Protein AF-A0A6P7H2F5-F1 (afdb_monomer)

Foldseek 3Di:
DDDVVNQWDAAADDPPPDPVCPLDDHRDTDHQAPCSLQVVDPVSVVPDPCSLCSLCVQDDPDPPDDTPSCRSLVHDPVVVVRDSDPPDPDDDDPPDDDRDDDPDDDDD

Organism: NCBI:txid50390

Mean predicted aligned error: 8.26 Å

Structure (mmCIF, N/CA/C/O backbone):
data_AF-A0A6P7H2F5-F1
#
_entry.id   AF-A0A6P7H2F5-F1
#
loop_
_atom_site.group_PDB
_atom_site.id
_atom_site.type_symbol
_atom_site.label_atom_id
_atom_site.label_alt_id
_atom_site.label_comp_id
_atom_site.label_asym_id
_atom_site.label_entity_id
_atom_site.label_seq_id
_atom_site.pdbx_PDB_ins_code
_atom_site.Cartn_x
_atom_site.Cartn_y
_atom_site.Cartn_z
_atom_site.occupancy
_atom_site.B_iso_or_equiv
_atom_site.auth_seq_id
_atom_site.auth_comp_id
_atom_site.auth_asym_id
_atom_site.auth_atom_id
_atom_site.pdbx_PDB_model_num
ATOM 1 N N . LEU A 1 1 ? -16.715 -19.742 11.443 1.00 52.53 1 LEU A N 1
ATOM 2 C CA . LEU A 1 1 ? -16.433 -19.002 10.188 1.00 52.53 1 LEU A CA 1
ATOM 3 C C . LEU A 1 1 ? -15.988 -17.586 10.542 1.00 52.53 1 LEU A C 1
ATOM 5 O O . LEU A 1 1 ? -16.782 -16.855 11.123 1.00 52.53 1 LEU A O 1
ATOM 9 N N . LYS A 1 2 ? -14.731 -17.211 10.259 1.00 59.25 2 LYS A N 1
ATOM 10 C CA . LYS A 1 2 ? -14.259 -15.825 10.432 1.00 59.25 2 LYS A CA 1
ATOM 11 C C . LYS A 1 2 ? -14.912 -14.965 9.337 1.00 59.25 2 LYS A C 1
ATOM 13 O O . LYS A 1 2 ? -14.747 -15.258 8.158 1.00 59.25 2 LYS A O 1
ATOM 18 N N . ASN A 1 3 ? -15.699 -13.959 9.719 1.00 66.19 3 ASN A N 1
ATOM 19 C CA . ASN A 1 3 ? -16.257 -12.970 8.785 1.00 66.19 3 ASN A CA 1
ATOM 20 C C . ASN A 1 3 ? -15.293 -11.773 8.628 1.00 66.19 3 ASN A C 1
ATOM 22 O O . ASN A 1 3 ? -14.379 -11.612 9.440 1.00 66.19 3 ASN A O 1
ATOM 26 N N . LEU A 1 4 ? -15.509 -10.921 7.618 1.00 61.69 4 LEU A N 1
ATOM 27 C CA . LEU A 1 4 ? -14.673 -9.733 7.372 1.00 61.69 4 LEU A CA 1
ATOM 28 C C . LEU A 1 4 ? -14.600 -8.793 8.595 1.00 61.69 4 LEU A C 1
ATOM 30 O O . LEU A 1 4 ? -13.564 -8.183 8.852 1.00 61.69 4 LEU A O 1
ATOM 34 N N . GLY A 1 5 ? -15.672 -8.743 9.394 1.00 61.50 5 GLY A N 1
ATOM 35 C CA . GLY A 1 5 ? -15.749 -7.966 10.633 1.00 61.50 5 GLY A CA 1
ATOM 36 C C . GLY A 1 5 ? -14.779 -8.413 11.734 1.00 61.50 5 GLY A C 1
ATOM 37 O O . GLY A 1 5 ? -14.457 -7.614 12.601 1.00 61.50 5 GLY A O 1
ATOM 38 N N . HIS A 1 6 ? -14.241 -9.640 11.686 1.00 71.44 6 HIS A N 1
ATOM 39 C CA . HIS A 1 6 ? -13.191 -10.096 12.615 1.00 71.44 6 HIS A CA 1
ATOM 40 C C . HIS A 1 6 ? -11.769 -9.706 12.169 1.00 71.44 6 HIS A C 1
ATOM 42 O O . HIS A 1 6 ? -10.795 -9.977 12.881 1.00 71.44 6 HIS A O 1
ATOM 48 N N . VAL A 1 7 ? -11.622 -9.145 10.966 1.00 78.81 7 VAL A N 1
ATOM 49 C CA . VAL A 1 7 ? -10.325 -8.835 10.341 1.00 78.81 7 VAL A CA 1
ATOM 50 C C . VAL A 1 7 ? -10.151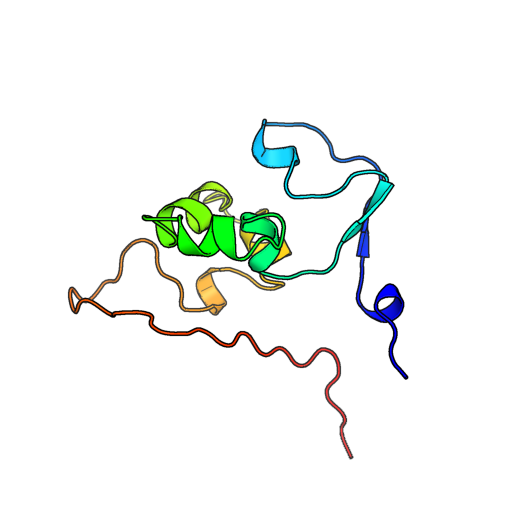 -7.335 10.111 1.00 78.81 7 VAL A C 1
ATOM 52 O O . VAL A 1 7 ? -9.023 -6.880 9.946 1.00 78.81 7 VAL A O 1
ATOM 55 N N . CYS A 1 8 ? -11.230 -6.553 10.143 1.00 85.50 8 CYS A N 1
ATOM 56 C CA . CYS A 1 8 ? -11.137 -5.122 9.908 1.00 85.50 8 CYS A CA 1
ATOM 57 C C . CYS A 1 8 ? -10.945 -4.285 11.173 1.00 85.50 8 CYS A C 1
ATOM 59 O O . CYS A 1 8 ? -11.324 -4.666 12.279 1.00 85.50 8 CYS A O 1
ATOM 61 N N . LEU A 1 9 ? -10.359 -3.112 10.967 1.00 86.25 9 LEU A N 1
ATOM 62 C CA . LEU A 1 9 ? -10.098 -2.090 11.964 1.00 86.25 9 LEU A CA 1
ATOM 63 C C . LEU A 1 9 ? -11.108 -0.961 11.779 1.00 86.25 9 LEU A C 1
ATOM 65 O O . LEU A 1 9 ? -11.238 -0.423 10.681 1.00 86.25 9 LEU A O 1
ATOM 69 N N . HIS A 1 10 ? -11.823 -0.585 12.834 1.00 87.38 10 HIS A N 1
ATOM 70 C CA . HIS A 1 10 ? -12.709 0.571 12.763 1.00 87.38 10 HIS A CA 1
ATOM 71 C C . HIS A 1 10 ? -11.886 1.863 12.710 1.00 87.38 10 HIS A C 1
ATOM 73 O O . HIS A 1 10 ? -11.033 2.092 13.568 1.00 87.38 10 HIS A O 1
ATOM 79 N N . ILE A 1 11 ? -12.146 2.698 11.706 1.00 86.44 11 ILE A N 1
ATOM 80 C CA . ILE A 1 11 ? -11.556 4.026 11.568 1.00 86.44 11 ILE A CA 1
ATOM 81 C C . ILE A 1 11 ? -12.649 5.066 11.752 1.00 86.44 11 ILE A C 1
ATOM 83 O O . ILE A 1 11 ? -13.649 5.059 11.038 1.00 86.44 11 ILE A O 1
ATOM 87 N N . GLU A 1 12 ? -12.426 5.979 12.693 1.00 85.75 12 GLU A N 1
ATOM 88 C CA . GLU A 1 12 ? -13.291 7.130 12.938 1.00 85.75 12 GLU A CA 1
ATOM 89 C C . GLU A 1 12 ? -12.962 8.273 11.954 1.00 85.75 12 GLU A C 1
ATOM 91 O O . GLU A 1 12 ? -13.045 8.117 10.734 1.00 85.75 12 GLU A O 1
ATOM 96 N N . ALA A 1 13 ? -12.570 9.441 12.465 1.00 82.25 13 ALA A N 1
ATOM 97 C CA . ALA A 1 13 ? -12.192 10.590 11.663 1.00 82.25 13 ALA A CA 1
ATOM 98 C C . ALA A 1 13 ? -10.690 10.579 11.356 1.00 82.25 13 ALA A C 1
ATOM 100 O O . ALA A 1 13 ? -9.846 10.505 12.251 1.00 82.25 13 ALA A O 1
ATOM 101 N N . ILE A 1 14 ? -10.338 10.743 10.083 1.00 78.88 14 ILE A N 1
ATOM 102 C CA . ILE A 1 14 ? -8.944 10.927 9.679 1.00 78.88 14 ILE A CA 1
ATOM 103 C C . ILE A 1 14 ? -8.621 12.411 9.746 1.00 78.88 14 ILE A C 1
ATOM 105 O O . ILE A 1 14 ? -9.288 13.240 9.122 1.00 78.88 14 ILE A O 1
ATOM 109 N N . LYS A 1 15 ? -7.544 12.756 10.455 1.00 73.81 15 LYS A N 1
ATOM 110 C CA . LYS A 1 15 ? -6.996 14.111 10.426 1.00 73.81 15 LYS A CA 1
ATOM 111 C C . LYS A 1 15 ? -6.449 14.379 9.021 1.00 73.81 15 LYS A C 1
ATOM 113 O O . LYS A 1 15 ? -5.335 13.964 8.693 1.00 73.81 15 LYS A O 1
ATOM 118 N N . ARG A 1 16 ? -7.250 15.037 8.176 1.00 64.94 16 ARG A N 1
ATOM 119 C CA . ARG A 1 16 ? -6.878 15.413 6.805 1.00 64.94 16 ARG A CA 1
ATOM 120 C C . ARG A 1 16 ? -5.694 16.373 6.860 1.00 64.94 16 ARG A C 1
ATOM 122 O O . ARG A 1 16 ? -5.848 17.562 7.107 1.00 64.94 16 ARG A O 1
ATOM 129 N N . THR A 1 17 ? -4.498 15.826 6.699 1.00 61.06 17 THR A N 1
ATOM 130 C CA . THR A 1 17 ? -3.244 16.591 6.655 1.00 61.06 17 THR A CA 1
ATOM 131 C C . THR A 1 17 ? -2.693 16.702 5.234 1.00 61.06 17 THR A C 1
ATOM 133 O O . THR A 1 17 ? -1.781 17.489 5.007 1.00 61.06 17 THR A O 1
ATOM 136 N N . ASN A 1 18 ? -3.241 15.933 4.281 1.00 58.81 18 ASN A N 1
ATOM 137 C CA . ASN A 1 18 ? -2.911 15.973 2.856 1.00 58.81 18 ASN A CA 1
ATOM 138 C C . ASN A 1 18 ? -3.958 15.203 2.015 1.00 58.81 18 ASN A C 1
ATOM 140 O O . ASN A 1 18 ? -4.703 14.380 2.559 1.00 58.81 18 ASN A O 1
ATOM 144 N N . ASP A 1 19 ? -3.941 15.386 0.688 1.00 58.62 19 ASP A N 1
ATOM 145 C CA . ASP A 1 19 ? -4.786 14.672 -0.305 1.00 58.62 19 ASP A CA 1
ATOM 146 C C . ASP A 1 19 ? -4.627 13.140 -0.299 1.00 58.62 19 ASP A C 1
ATOM 148 O O . ASP A 1 19 ? -5.426 12.404 -0.868 1.00 58.62 19 ASP A O 1
ATOM 152 N N . ARG A 1 20 ? -3.633 12.620 0.425 1.00 61.47 20 ARG A N 1
ATOM 153 C CA . ARG A 1 20 ? -3.388 11.180 0.624 1.00 61.47 20 ARG A CA 1
ATOM 154 C C . ARG A 1 20 ? -4.386 10.507 1.580 1.00 61.47 20 ARG A C 1
ATOM 156 O O . ARG A 1 20 ? -4.192 9.357 1.958 1.00 61.47 20 ARG A O 1
ATOM 163 N N . SER A 1 21 ? -5.418 11.234 2.010 1.00 61.44 21 SER A N 1
ATOM 164 C CA . SER A 1 21 ? -6.424 10.785 2.981 1.00 61.44 21 SER A CA 1
ATOM 165 C C . SER A 1 21 ? -7.541 9.930 2.381 1.00 61.44 21 SER A C 1
ATOM 167 O O . SER A 1 21 ? -8.348 9.412 3.144 1.00 61.44 21 SER A O 1
ATOM 169 N N . ASN A 1 22 ? -7.570 9.743 1.057 1.00 74.12 22 ASN A N 1
ATOM 170 C CA . ASN A 1 22 ? -8.624 8.971 0.392 1.00 74.12 22 ASN A CA 1
ATOM 171 C C . ASN A 1 22 ? -8.457 7.445 0.520 1.00 74.12 22 ASN A C 1
ATOM 173 O O . ASN A 1 22 ? -9.443 6.732 0.407 1.00 74.12 22 ASN A O 1
ATOM 177 N N . ILE A 1 23 ? -7.248 6.945 0.808 1.00 81.00 23 ILE A N 1
ATOM 178 C CA . ILE A 1 23 ? -6.992 5.495 0.959 1.00 81.00 23 ILE A CA 1
ATOM 179 C C . ILE A 1 23 ? -7.582 4.930 2.250 1.00 81.00 23 ILE A C 1
ATOM 181 O O . ILE A 1 23 ? -7.989 3.770 2.322 1.00 81.00 23 ILE A O 1
ATOM 185 N N . LEU A 1 24 ? -7.563 5.736 3.308 1.00 84.50 24 LEU A N 1
ATOM 186 C CA . LEU A 1 24 ? -8.091 5.332 4.597 1.00 84.50 24 LEU A CA 1
ATOM 187 C C . LEU A 1 24 ? -9.572 5.734 4.628 1.00 84.50 24 LEU A C 1
ATOM 189 O O . LEU A 1 24 ? -9.893 6.901 4.386 1.00 84.50 24 LEU A O 1
ATOM 193 N N . PRO A 1 25 ? -10.490 4.802 4.911 1.00 85.12 25 PRO A N 1
ATOM 194 C CA . PRO A 1 25 ? -11.900 5.129 4.936 1.00 85.12 25 PRO A CA 1
ATOM 195 C C . PRO A 1 25 ? -12.240 5.928 6.205 1.00 85.12 25 PRO A C 1
ATOM 197 O O . PRO A 1 25 ? -11.597 5.771 7.240 1.00 85.12 25 PRO A O 1
ATOM 200 N N . GLN A 1 26 ? -13.252 6.795 6.133 1.00 85.50 26 GLN A N 1
ATOM 201 C CA . GLN A 1 26 ? -13.736 7.577 7.281 1.00 85.50 26 GLN A CA 1
ATOM 202 C C . GLN A 1 26 ? -15.007 6.944 7.831 1.00 85.50 26 GLN A C 1
ATOM 204 O O . GLN A 1 26 ? -15.897 6.599 7.055 1.00 85.50 26 GLN A O 1
ATOM 209 N N . TYR A 1 27 ? -15.091 6.825 9.155 1.00 86.88 27 TYR A N 1
ATOM 210 C CA . TYR A 1 27 ? -16.232 6.243 9.870 1.00 86.88 27 TYR A CA 1
ATOM 211 C C . TYR A 1 27 ? -16.611 4.847 9.360 1.00 86.88 27 TYR A C 1
ATOM 213 O O . TYR A 1 27 ? -17.788 4.504 9.252 1.00 86.88 27 TYR A O 1
ATOM 221 N N . ASN A 1 28 ? -15.612 4.044 8.996 1.00 86.50 28 ASN A N 1
ATOM 222 C CA . ASN A 1 28 ? -15.826 2.751 8.362 1.00 86.50 28 ASN A CA 1
ATOM 223 C C . ASN A 1 28 ? -14.719 1.748 8.733 1.00 86.50 28 ASN A C 1
ATOM 225 O O . ASN A 1 28 ? -13.758 2.047 9.436 1.00 86.50 28 ASN A O 1
ATOM 229 N N . CYS A 1 29 ? -14.902 0.522 8.277 1.00 87.06 29 CYS A N 1
ATOM 230 C CA . CYS A 1 29 ? -14.078 -0.653 8.494 1.00 87.06 29 CYS A CA 1
ATOM 231 C C . CYS A 1 29 ? -12.919 -0.684 7.476 1.00 87.06 29 CYS A C 1
ATOM 233 O O . CYS A 1 29 ? -13.144 -0.727 6.269 1.00 87.06 29 CYS A O 1
ATOM 235 N N . LEU A 1 30 ? -11.672 -0.660 7.958 1.00 86.31 30 LEU A N 1
ATOM 236 C CA . LEU A 1 30 ? -10.457 -0.824 7.158 1.00 86.31 30 LEU A CA 1
ATOM 237 C C . LEU A 1 30 ? -9.940 -2.259 7.272 1.00 86.31 30 LEU A C 1
ATOM 239 O O . LEU A 1 30 ? -9.528 -2.697 8.344 1.00 86.31 30 LEU A O 1
ATOM 243 N N . VAL A 1 31 ? -9.873 -2.969 6.151 1.00 86.44 31 VAL A N 1
ATOM 244 C CA . VAL A 1 31 ? -9.076 -4.198 6.042 1.00 86.44 31 VAL A CA 1
ATOM 245 C C . VAL A 1 31 ? -7.682 -3.817 5.555 1.00 86.44 31 VAL A C 1
ATOM 247 O O . VAL A 1 31 ? -7.557 -3.126 4.544 1.00 86.44 31 VAL A O 1
ATOM 250 N N . LEU A 1 32 ? -6.644 -4.249 6.274 1.00 85.25 32 LEU A N 1
ATOM 251 C CA . LEU A 1 32 ? -5.260 -4.020 5.861 1.00 85.25 32 LEU A CA 1
ATOM 252 C C . LEU A 1 32 ? -4.940 -4.916 4.661 1.00 85.25 32 LEU A C 1
ATOM 254 O O . LEU A 1 32 ? -4.926 -6.141 4.780 1.00 85.25 32 LEU A O 1
ATOM 258 N N . SER A 1 33 ? -4.728 -4.306 3.500 1.00 85.69 33 SER A N 1
ATOM 259 C CA . SER A 1 33 ? -4.336 -5.000 2.278 1.00 85.69 33 SER A CA 1
ATOM 260 C C . SER A 1 33 ? -3.613 -4.042 1.335 1.00 85.69 33 SER A C 1
ATOM 262 O O . SER A 1 33 ? -4.152 -2.968 1.074 1.00 85.69 33 SER A O 1
ATOM 264 N N . PRO A 1 34 ? -2.477 -4.432 0.720 1.00 88.50 34 PRO A N 1
ATOM 265 C CA . PRO A 1 34 ? -1.818 -3.659 -0.338 1.00 88.50 34 PRO A CA 1
ATOM 266 C C . PRO A 1 34 ? -2.768 -3.169 -1.439 1.00 88.50 34 PRO A C 1
ATOM 268 O O . PRO A 1 34 ? -2.547 -2.103 -2.008 1.00 88.50 34 PRO A O 1
ATOM 271 N N . ALA A 1 35 ? -3.854 -3.908 -1.697 1.00 88.94 35 ALA A N 1
ATOM 272 C CA . ALA A 1 35 ? -4.875 -3.555 -2.679 1.00 88.94 35 ALA A CA 1
ATOM 273 C C . ALA A 1 35 ? -5.557 -2.202 -2.403 1.00 88.94 35 ALA A C 1
ATOM 275 O O . ALA A 1 35 ? -6.055 -1.576 -3.334 1.00 88.94 35 ALA A O 1
ATOM 276 N N . ASN A 1 36 ? -5.548 -1.707 -1.160 1.00 89.31 36 ASN A N 1
ATOM 277 C CA . ASN A 1 36 ? -6.125 -0.405 -0.818 1.00 89.31 36 ASN A CA 1
ATOM 278 C C . ASN A 1 36 ? -5.375 0.777 -1.459 1.00 89.31 36 ASN A C 1
ATOM 280 O O . ASN A 1 36 ? -5.915 1.875 -1.489 1.00 89.31 36 ASN A O 1
ATOM 284 N N . LEU A 1 37 ? -4.155 0.583 -1.978 1.00 89.69 37 LEU A N 1
ATOM 285 C CA . LEU A 1 37 ? -3.467 1.612 -2.771 1.00 89.69 37 LEU A CA 1
ATOM 286 C C . LEU A 1 37 ? -4.136 1.871 -4.133 1.00 89.69 37 LEU A C 1
ATOM 288 O O . LEU A 1 37 ? -3.896 2.921 -4.724 1.00 89.69 37 LEU A O 1
ATOM 292 N N . TRP A 1 38 ? -4.946 0.923 -4.608 1.00 91.12 38 TRP A N 1
ATOM 293 C CA . TRP A 1 38 ? -5.657 0.948 -5.89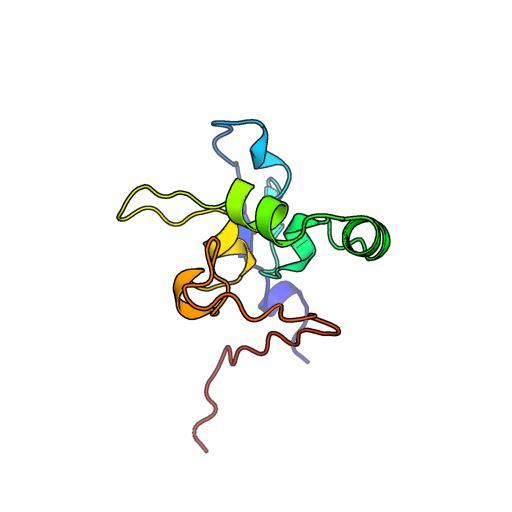0 1.00 91.12 38 TRP A CA 1
ATOM 294 C C . TRP A 1 38 ? -7.165 0.761 -5.688 1.00 91.12 38 TRP A C 1
ATOM 296 O O . TRP A 1 38 ? -7.815 0.088 -6.480 1.00 91.12 38 TRP A O 1
ATOM 306 N N . ASP A 1 39 ? -7.704 1.242 -4.563 1.00 88.81 39 ASP A N 1
ATOM 307 C CA . ASP A 1 39 ? -9.133 1.157 -4.220 1.00 88.81 39 ASP A CA 1
ATOM 308 C C . ASP A 1 39 ? -9.728 -0.265 -4.283 1.00 88.81 39 ASP A C 1
ATOM 310 O O . ASP A 1 39 ? -10.929 -0.445 -4.469 1.00 88.81 39 ASP A O 1
ATOM 314 N N . GLN A 1 40 ? -8.889 -1.296 -4.118 1.00 86.06 40 GLN A N 1
ATOM 315 C CA . GLN A 1 40 ? -9.255 -2.706 -4.312 1.00 86.06 40 GLN A CA 1
ATOM 316 C C . GLN A 1 40 ? -9.760 -3.037 -5.734 1.00 86.06 40 GLN A C 1
ATOM 318 O O . GLN A 1 40 ? -10.373 -4.083 -5.948 1.00 86.06 40 GLN A O 1
ATOM 323 N N . ASP A 1 41 ? -9.452 -2.186 -6.715 1.00 88.81 41 ASP A N 1
ATOM 324 C CA . ASP A 1 41 ? -9.765 -2.366 -8.127 1.00 88.81 41 ASP A CA 1
ATOM 325 C C . ASP A 1 41 ? -8.567 -2.960 -8.885 1.00 88.81 41 ASP A C 1
ATOM 327 O O . ASP A 1 41 ? -7.492 -2.368 -9.025 1.00 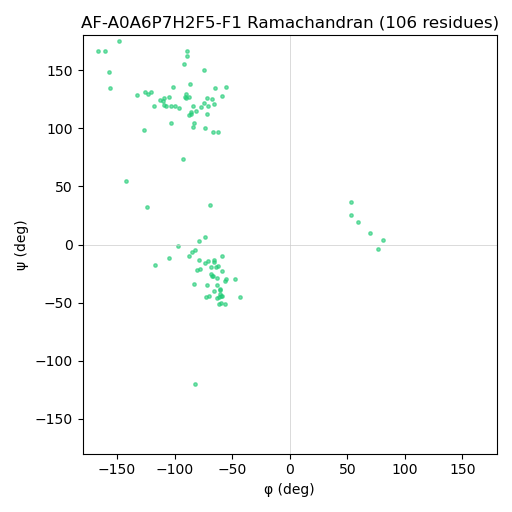88.81 41 ASP A O 1
ATOM 331 N N . ILE A 1 42 ? -8.776 -4.159 -9.428 1.00 88.31 42 ILE A N 1
ATOM 332 C CA . ILE A 1 42 ? -7.773 -4.865 -10.226 1.00 88.31 42 ILE A CA 1
ATOM 333 C C . ILE A 1 42 ? -7.410 -4.119 -11.518 1.00 88.31 42 ILE A C 1
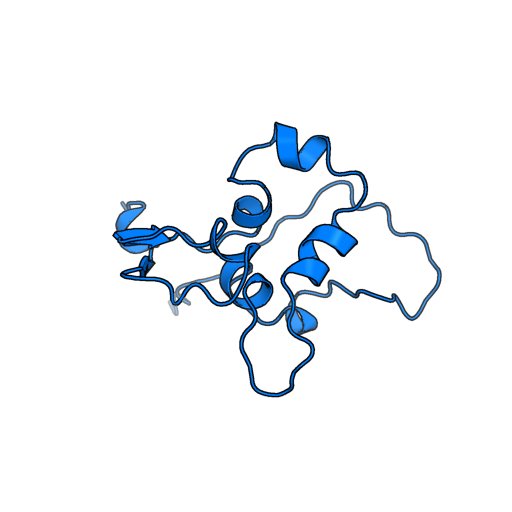ATOM 335 O O . ILE A 1 42 ? -6.282 -4.247 -11.994 1.00 88.31 42 ILE A O 1
ATOM 339 N N . GLN A 1 43 ? -8.332 -3.334 -12.083 1.00 93.62 43 GLN A N 1
ATOM 340 C CA . GLN A 1 43 ? -8.079 -2.540 -13.285 1.00 93.62 43 GLN A CA 1
ATOM 341 C C . GLN A 1 43 ? -7.124 -1.390 -12.977 1.00 93.62 43 GLN A C 1
ATOM 343 O O . GLN A 1 43 ? -6.157 -1.202 -13.714 1.00 93.62 43 GLN A O 1
ATOM 348 N N . GLN A 1 44 ? -7.335 -0.683 -11.861 1.00 91.19 44 GLN A N 1
ATOM 349 C CA . GLN A 1 44 ? -6.412 0.361 -11.410 1.00 91.19 44 GLN A CA 1
ATOM 350 C C . GLN A 1 44 ? -5.007 -0.202 -11.171 1.00 91.19 44 GLN A C 1
ATOM 352 O O . GLN A 1 44 ? -4.027 0.378 -11.637 1.00 91.19 44 GLN A O 1
ATOM 357 N N . PHE A 1 45 ? -4.901 -1.361 -10.512 1.00 90.25 45 PHE A N 1
ATOM 358 C CA . PHE A 1 45 ? -3.614 -2.032 -10.316 1.00 90.25 45 PHE A CA 1
ATOM 359 C C . PHE A 1 45 ? -2.956 -2.425 -11.647 1.00 90.25 45 PHE A C 1
ATOM 361 O O . PHE A 1 45 ? -1.769 -2.179 -11.851 1.00 90.25 45 PHE A O 1
ATOM 368 N N . SER A 1 46 ? -3.718 -3.004 -12.580 1.00 90.25 46 SER A N 1
ATOM 369 C CA . SER A 1 46 ? -3.188 -3.455 -13.872 1.00 90.25 46 SER A CA 1
ATOM 370 C C . SER A 1 46 ? -2.753 -2.307 -14.788 1.00 90.25 46 SER A C 1
ATOM 372 O O . SER A 1 46 ? -1.929 -2.526 -15.676 1.00 90.25 46 SER A O 1
ATOM 374 N N . GLN A 1 47 ? -3.328 -1.116 -14.622 1.00 93.44 47 GLN A N 1
ATOM 375 C CA . GLN A 1 47 ? -2.985 0.079 -15.397 1.00 93.44 47 GLN A CA 1
ATOM 376 C C . GLN A 1 47 ? -1.825 0.873 -14.773 1.00 93.44 47 GLN A C 1
ATOM 378 O O . GLN A 1 47 ? -1.280 1.774 -15.415 1.00 93.44 47 GLN A O 1
ATOM 383 N N . ASP A 1 48 ? -1.410 0.539 -13.547 1.00 89.62 48 ASP A N 1
ATOM 384 C CA . ASP A 1 48 ? -0.312 1.213 -12.864 1.00 89.62 48 ASP A CA 1
ATOM 385 C C . ASP A 1 48 ? 1.049 0.831 -13.466 1.00 89.62 48 ASP A C 1
ATOM 387 O O . ASP A 1 48 ? 1.657 -0.196 -13.162 1.00 89.62 48 ASP A O 1
ATOM 391 N N . SER A 1 49 ? 1.567 1.728 -14.303 1.00 89.19 49 SER A N 1
ATOM 392 C CA . SER A 1 49 ? 2.899 1.609 -14.907 1.00 89.19 49 SER A CA 1
ATOM 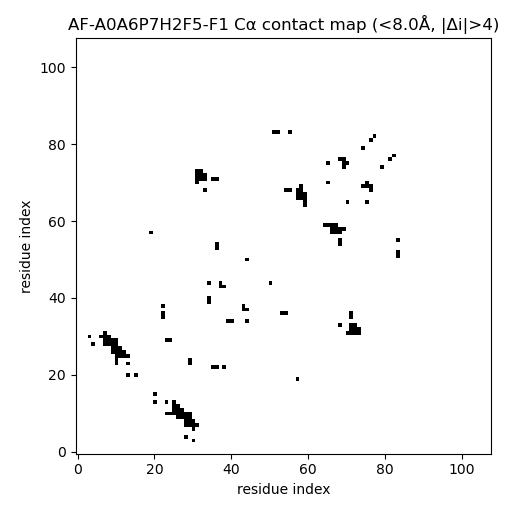393 C C . SER A 1 49 ? 4.064 1.699 -13.906 1.00 89.19 49 SER A C 1
ATOM 395 O O . SER A 1 49 ? 5.203 1.384 -14.253 1.00 89.19 49 SER A O 1
ATOM 397 N N . SER A 1 50 ? 3.815 2.141 -12.668 1.00 88.00 50 SER A N 1
ATOM 398 C CA . SER A 1 50 ? 4.846 2.483 -11.689 1.00 88.00 50 SER A CA 1
ATOM 399 C C . SER A 1 50 ? 4.485 2.075 -10.256 1.00 88.00 50 SER A C 1
ATOM 401 O O . SER A 1 50 ? 4.604 2.875 -9.329 1.00 88.00 50 SER A O 1
ATOM 403 N N . ILE A 1 51 ? 4.158 0.794 -10.052 1.00 88.38 51 ILE A N 1
ATOM 404 C CA . ILE A 1 51 ? 3.784 0.200 -8.749 1.00 88.38 51 ILE A CA 1
ATOM 405 C C . ILE A 1 51 ? 4.687 0.668 -7.592 1.00 88.38 51 ILE A C 1
ATOM 407 O O . ILE A 1 51 ? 4.210 1.030 -6.517 1.00 88.38 51 ILE A O 1
ATOM 411 N N . LEU A 1 52 ? 6.011 0.693 -7.797 1.00 88.81 52 LEU A N 1
ATOM 412 C CA . LEU A 1 52 ? 6.952 1.141 -6.765 1.00 88.81 52 LEU A CA 1
ATOM 413 C C . LEU A 1 52 ? 6.743 2.614 -6.400 1.00 88.81 52 LEU A C 1
ATOM 415 O O . LEU A 1 52 ? 6.717 2.952 -5.219 1.00 88.81 52 LEU A O 1
ATOM 419 N N . SER A 1 53 ? 6.590 3.488 -7.393 1.00 89.81 53 SER A N 1
ATOM 420 C CA . SER A 1 53 ? 6.323 4.909 -7.164 1.00 89.81 53 SER A CA 1
ATOM 421 C C . SER A 1 53 ? 5.022 5.088 -6.387 1.00 89.81 53 SER A C 1
ATOM 423 O O . SER A 1 53 ? 5.016 5.825 -5.404 1.00 89.81 53 SER A O 1
ATOM 425 N N . THR A 1 54 ? 3.967 4.354 -6.751 1.00 90.81 54 THR A N 1
ATOM 426 C CA . THR A 1 54 ? 2.681 4.353 -6.040 1.00 90.81 54 THR A CA 1
ATOM 427 C C . THR A 1 54 ? 2.859 3.989 -4.568 1.00 90.81 54 THR A C 1
ATOM 429 O O . THR A 1 54 ? 2.470 4.768 -3.701 1.00 90.81 54 THR A O 1
ATOM 432 N N . ILE A 1 55 ? 3.546 2.886 -4.258 1.00 90.75 55 ILE A N 1
ATOM 433 C CA . ILE A 1 55 ? 3.818 2.471 -2.871 1.00 90.75 55 ILE A CA 1
ATOM 434 C C . ILE A 1 55 ? 4.615 3.547 -2.113 1.00 90.75 55 ILE A C 1
ATOM 436 O O . ILE A 1 55 ? 4.229 3.962 -1.017 1.00 90.75 55 ILE A O 1
ATOM 440 N N . PHE A 1 56 ? 5.718 4.038 -2.689 1.00 90.62 56 PHE A N 1
ATOM 441 C CA . PHE A 1 56 ? 6.604 4.992 -2.011 1.00 90.62 56 PHE A CA 1
ATOM 442 C C . PHE A 1 56 ? 6.033 6.414 -1.912 1.00 90.62 56 PHE A C 1
ATOM 444 O O . PHE A 1 56 ? 6.508 7.183 -1.075 1.00 90.62 56 PHE A O 1
ATOM 451 N N . ASN A 1 57 ? 4.997 6.762 -2.681 1.00 90.00 57 ASN A N 1
ATOM 452 C CA . ASN A 1 57 ? 4.258 8.021 -2.527 1.00 90.00 57 ASN A CA 1
ATOM 453 C C . ASN A 1 57 ? 3.481 8.088 -1.201 1.00 90.00 57 ASN A C 1
ATOM 455 O O . ASN A 1 57 ? 3.268 9.181 -0.667 1.00 90.00 57 ASN A O 1
ATOM 459 N N . TYR A 1 58 ? 3.099 6.930 -0.652 1.00 89.06 58 TYR A N 1
ATOM 460 C CA . TYR A 1 58 ? 2.425 6.799 0.644 1.00 89.06 58 TYR A CA 1
ATOM 461 C C . TYR A 1 58 ? 3.375 6.470 1.799 1.00 89.06 58 TYR A C 1
ATOM 463 O O . TYR A 1 58 ? 2.942 6.407 2.955 1.00 89.06 58 TYR A O 1
ATOM 471 N N . HIS A 1 59 ? 4.667 6.321 1.507 1.00 88.88 59 HIS A N 1
ATOM 472 C CA . HIS A 1 59 ? 5.692 6.094 2.509 1.00 88.88 59 HIS A CA 1
ATOM 473 C C . HIS A 1 59 ? 6.218 7.410 3.092 1.00 88.88 59 HIS A C 1
ATOM 475 O O . HIS A 1 59 ? 6.474 8.386 2.384 1.00 88.88 59 HIS A O 1
ATOM 481 N N . SER A 1 60 ? 6.418 7.432 4.408 1.00 85.38 60 SER A N 1
ATOM 482 C CA . SER A 1 60 ? 7.032 8.548 5.122 1.00 85.38 60 SER A CA 1
ATOM 483 C C . SER A 1 60 ? 8.467 8.177 5.467 1.00 85.38 60 SER A C 1
ATOM 485 O O . SER A 1 60 ? 8.700 7.251 6.232 1.00 85.38 60 SER A O 1
ATOM 487 N N . PHE A 1 61 ? 9.435 8.941 4.960 1.00 81.25 61 PHE A N 1
ATOM 488 C CA . PHE A 1 61 ? 10.855 8.754 5.290 1.00 81.25 61 PHE A CA 1
ATOM 489 C C . PHE A 1 61 ? 11.242 9.349 6.659 1.00 81.25 61 PHE A C 1
ATOM 491 O O . PHE A 1 61 ? 12.414 9.349 7.035 1.00 81.25 61 PHE A O 1
ATOM 498 N N . GLN A 1 62 ? 10.276 9.889 7.411 1.00 81.31 62 GLN A N 1
ATOM 499 C CA . GLN A 1 62 ? 10.514 10.431 8.747 1.00 81.31 62 GLN A CA 1
ATOM 500 C C . GLN A 1 62 ? 10.646 9.289 9.762 1.00 81.31 62 GLN A C 1
ATOM 502 O O . GLN A 1 62 ? 9.701 8.531 9.978 1.00 81.31 62 GLN A O 1
ATOM 507 N N . LYS A 1 63 ? 11.813 9.189 10.412 1.00 72.81 63 LYS A N 1
ATOM 508 C CA . LYS A 1 63 ? 12.080 8.170 11.439 1.00 72.81 63 LYS A CA 1
ATOM 509 C C . LYS A 1 63 ? 11.034 8.223 12.560 1.00 72.81 63 LYS A C 1
ATOM 511 O O . LYS A 1 63 ? 10.709 9.301 13.052 1.00 72.81 63 LYS A O 1
ATOM 516 N N . GLY A 1 64 ? 10.548 7.051 12.970 1.00 73.06 64 GLY A N 1
ATOM 517 C CA . GLY A 1 64 ? 9.607 6.891 14.085 1.00 73.06 64 GLY A CA 1
ATOM 518 C C . GLY A 1 64 ? 8.137 7.164 13.753 1.00 73.06 64 GLY A C 1
ATOM 519 O O . GLY A 1 64 ? 7.309 7.120 14.657 1.00 73.06 64 GLY A O 1
ATOM 520 N N . LYS A 1 65 ? 7.789 7.439 12.488 1.00 80.75 65 LYS A N 1
ATOM 521 C CA . LYS A 1 65 ? 6.393 7.600 12.059 1.00 80.75 65 LYS A CA 1
ATOM 522 C C . LYS A 1 65 ? 5.949 6.424 11.199 1.00 80.75 65 LYS A C 1
ATOM 524 O O . LYS A 1 65 ? 6.568 6.153 10.175 1.00 80.75 65 LYS A O 1
ATOM 529 N N . THR A 1 66 ? 4.842 5.793 11.579 1.00 83.69 66 THR A N 1
ATOM 530 C CA . THR A 1 66 ? 4.152 4.811 10.735 1.00 83.69 66 THR A CA 1
ATOM 531 C C . THR A 1 66 ? 3.554 5.521 9.527 1.00 83.69 66 THR A C 1
ATOM 533 O O . THR A 1 66 ? 2.822 6.503 9.670 1.00 83.69 66 THR A O 1
ATOM 536 N N . SER A 1 67 ? 3.894 5.049 8.333 1.00 88.69 67 SER A N 1
ATOM 537 C CA . SER A 1 67 ? 3.375 5.596 7.083 1.00 88.69 67 SER A CA 1
ATOM 538 C C . SER A 1 67 ? 2.083 4.906 6.647 1.00 88.69 67 SER A C 1
ATOM 540 O O . SER A 1 67 ? 1.775 3.807 7.106 1.00 88.69 67 SER A O 1
ATOM 542 N N . VAL A 1 68 ? 1.324 5.536 5.744 1.00 88.06 68 VAL A N 1
ATOM 543 C CA . VAL A 1 68 ? 0.092 4.934 5.200 1.00 88.06 68 VAL A CA 1
ATOM 544 C C . VAL A 1 68 ? 0.423 3.625 4.490 1.00 88.06 68 VAL A C 1
ATOM 546 O O . VAL A 1 68 ? -0.286 2.642 4.672 1.00 88.06 68 VAL A O 1
ATOM 549 N N . SER A 1 69 ? 1.541 3.568 3.763 1.00 89.44 69 SER A N 1
ATOM 550 C CA . SER A 1 69 ? 2.000 2.318 3.158 1.00 89.44 69 SER A CA 1
ATOM 551 C C . SER A 1 69 ? 2.284 1.229 4.196 1.00 89.44 69 SER A C 1
ATOM 553 O O . SER A 1 69 ? 1.927 0.085 3.957 1.00 89.44 69 SER A O 1
ATOM 555 N N . ASP A 1 70 ? 2.857 1.555 5.361 1.00 89.06 70 ASP A N 1
ATOM 556 C CA . ASP A 1 70 ? 3.092 0.541 6.403 1.00 89.06 70 ASP A CA 1
ATOM 557 C C . ASP A 1 70 ? 1.768 -0.001 6.963 1.00 89.06 70 ASP A C 1
ATOM 559 O O . ASP A 1 70 ? 1.620 -1.201 7.176 1.00 89.06 70 ASP A O 1
ATOM 563 N N . MET A 1 71 ? 0.778 0.879 7.162 1.00 87.38 71 MET A N 1
ATOM 564 C CA . MET A 1 71 ? -0.557 0.474 7.617 1.00 87.38 71 MET A CA 1
ATOM 565 C C . MET A 1 71 ? -1.215 -0.460 6.606 1.00 87.38 71 MET A C 1
ATOM 567 O O . MET A 1 71 ? -1.659 -1.543 6.963 1.00 87.38 71 MET A O 1
ATOM 571 N N . VAL A 1 72 ? -1.238 -0.058 5.336 1.00 87.94 72 VAL A N 1
ATOM 572 C CA . VAL A 1 72 ? -1.888 -0.797 4.251 1.00 87.94 72 VAL A CA 1
ATOM 573 C C . VAL A 1 72 ? -1.233 -2.168 4.027 1.00 87.94 72 VAL A C 1
ATOM 575 O O . VAL A 1 72 ? -1.928 -3.145 3.760 1.00 87.94 72 VAL A O 1
ATOM 578 N N . PHE A 1 73 ? 0.086 -2.271 4.199 1.00 87.88 73 PHE A N 1
ATOM 579 C CA . PHE A 1 73 ? 0.802 -3.549 4.158 1.00 87.88 73 PHE A CA 1
ATOM 580 C C . PHE A 1 73 ? 0.675 -4.370 5.449 1.00 87.88 73 PHE A C 1
ATOM 582 O O . PHE A 1 73 ? 1.027 -5.545 5.444 1.00 87.88 73 PHE A O 1
ATOM 589 N N . GLY A 1 74 ? 0.202 -3.783 6.549 1.00 85.44 74 GLY A N 1
ATOM 590 C CA . GLY A 1 74 ? 0.156 -4.430 7.862 1.00 85.44 74 GLY A CA 1
ATOM 591 C C . GLY A 1 74 ? 1.529 -4.655 8.507 1.00 85.44 74 GLY A C 1
ATOM 592 O O . GLY A 1 74 ? 1.617 -5.353 9.513 1.00 85.44 74 GLY A O 1
ATOM 593 N N . MET A 1 75 ? 2.597 -4.081 7.946 1.00 85.94 75 MET A N 1
ATOM 594 C CA . MET A 1 75 ? 3.973 -4.169 8.443 1.00 85.94 75 MET A CA 1
ATOM 595 C C . MET A 1 75 ? 4.836 -3.049 7.868 1.00 85.94 75 MET A C 1
ATOM 597 O O . MET A 1 75 ? 4.462 -2.396 6.894 1.00 85.94 75 MET A O 1
ATOM 601 N N . HIS A 1 76 ? 6.023 -2.844 8.435 1.00 87.50 76 HIS A N 1
ATOM 602 C CA . HIS A 1 76 ? 6.945 -1.853 7.900 1.00 87.50 76 HIS A CA 1
ATOM 603 C C . HIS A 1 76 ? 7.418 -2.225 6.491 1.00 87.50 76 HIS A C 1
ATOM 605 O O . HIS A 1 76 ? 7.857 -3.347 6.244 1.00 87.50 76 HIS A O 1
ATOM 611 N N . LEU A 1 77 ? 7.423 -1.255 5.569 1.00 86.44 77 LEU A N 1
ATOM 612 C CA . LEU A 1 77 ? 7.865 -1.486 4.189 1.00 86.44 77 LEU A CA 1
ATOM 613 C C . LEU A 1 77 ? 9.285 -2.063 4.091 1.00 86.44 77 LEU A C 1
ATOM 615 O O . LEU A 1 77 ? 9.565 -2.811 3.156 1.00 86.44 77 LEU A O 1
ATOM 619 N N . PHE A 1 78 ? 10.181 -1.761 5.037 1.00 84.19 78 PHE A N 1
ATOM 620 C CA . PHE A 1 78 ? 11.536 -2.321 5.013 1.00 84.19 78 PHE A CA 1
ATOM 621 C C . PHE A 1 78 ? 11.561 -3.842 5.256 1.00 84.19 78 PHE A C 1
ATOM 623 O O . PHE A 1 78 ? 12.453 -4.508 4.725 1.00 84.19 78 PHE A O 1
ATOM 630 N N . ASP A 1 79 ? 10.569 -4.383 5.972 1.00 85.69 79 ASP A N 1
ATOM 631 C CA . ASP A 1 79 ? 10.403 -5.818 6.237 1.00 85.69 79 ASP A CA 1
ATOM 632 C C . ASP A 1 79 ? 9.755 -6.557 5.055 1.00 85.69 79 ASP A C 1
ATOM 634 O O . ASP A 1 79 ? 9.971 -7.752 4.869 1.00 85.69 79 ASP A O 1
ATOM 638 N N . THR A 1 80 ? 9.029 -5.846 4.183 1.00 82.88 80 THR A N 1
ATOM 639 C CA . THR A 1 80 ? 8.358 -6.439 3.004 1.00 82.88 80 THR A CA 1
ATOM 640 C C . THR A 1 80 ? 9.321 -6.891 1.899 1.00 82.88 80 THR A C 1
ATOM 642 O O . THR A 1 80 ? 8.925 -7.570 0.953 1.00 82.88 80 THR A O 1
ATOM 645 N N . GLY A 1 81 ? 10.586 -6.459 1.951 1.00 81.88 81 GLY A N 1
ATOM 646 C CA . GLY A 1 81 ? 11.566 -6.679 0.884 1.00 81.88 81 GLY A CA 1
ATOM 647 C C . GLY A 1 81 ? 11.408 -5.763 -0.341 1.00 81.88 81 GLY A C 1
ATOM 648 O O . GLY A 1 81 ? 12.265 -5.796 -1.233 1.00 81.88 81 GLY A O 1
ATOM 649 N N . ILE A 1 82 ? 10.379 -4.908 -0.382 1.00 83.94 82 ILE A N 1
ATOM 650 C CA . ILE A 1 82 ? 10.187 -3.88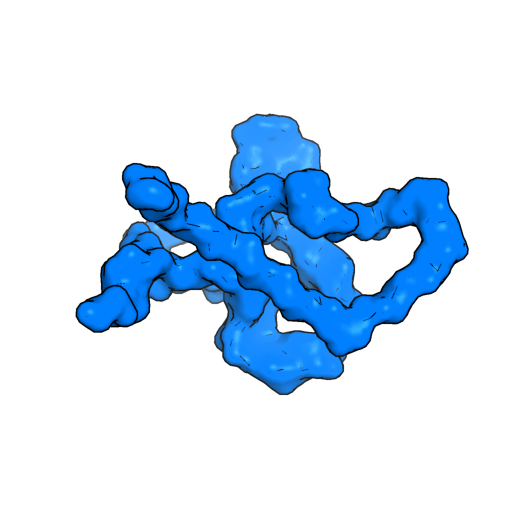7 -1.419 1.00 83.94 82 ILE A CA 1
ATOM 651 C C . ILE A 1 82 ? 11.174 -2.740 -1.176 1.00 83.94 82 ILE A C 1
ATOM 653 O O . ILE A 1 82 ? 11.187 -2.105 -0.124 1.00 83.94 82 ILE A O 1
ATOM 657 N N . LYS A 1 83 ? 12.029 -2.452 -2.165 1.00 83.62 83 LYS A N 1
ATOM 658 C CA . LYS A 1 83 ? 13.054 -1.401 -2.074 1.00 83.62 83 LYS A CA 1
ATOM 659 C C . LYS A 1 83 ? 12.849 -0.355 -3.155 1.00 83.62 83 LYS A C 1
ATOM 661 O O . LYS A 1 83 ? 12.771 -0.700 -4.329 1.00 83.62 83 LYS A O 1
ATOM 666 N N . ARG A 1 84 ? 12.862 0.923 -2.759 1.00 80.31 84 ARG A N 1
ATOM 667 C CA . ARG A 1 84 ? 12.782 2.064 -3.687 1.00 80.31 84 ARG A CA 1
ATOM 668 C C . ARG A 1 84 ? 13.949 2.074 -4.666 1.00 80.31 84 ARG A C 1
ATOM 670 O O . ARG A 1 84 ? 13.765 2.306 -5.852 1.00 80.31 84 ARG A O 1
ATOM 677 N N . TYR A 1 85 ? 15.138 1.787 -4.143 1.00 81.69 85 TYR A N 1
ATOM 678 C CA . TYR A 1 85 ? 16.375 1.707 -4.905 1.00 81.69 85 TYR A CA 1
ATOM 679 C C . TYR A 1 85 ? 17.030 0.348 -4.634 1.00 81.69 85 TYR A C 1
ATOM 681 O O . TYR A 1 85 ? 17.642 0.149 -3.578 1.00 81.69 85 TYR A O 1
ATOM 689 N N . PRO A 1 86 ? 16.860 -0.638 -5.530 1.00 74.50 86 PRO A N 1
ATOM 690 C CA . PRO A 1 86 ? 17.538 -1.914 -5.393 1.00 74.50 86 PRO A CA 1
ATOM 691 C C . PRO A 1 86 ? 19.054 -1.720 -5.544 1.00 74.50 86 PRO A C 1
ATOM 693 O O . PRO A 1 86 ? 19.534 -1.286 -6.583 1.00 74.50 86 PRO A O 1
ATOM 696 N N . MET A 1 87 ? 19.823 -2.097 -4.517 1.00 66.94 87 MET A N 1
ATOM 697 C CA . MET A 1 87 ? 21.295 -1.990 -4.502 1.00 66.94 87 MET A CA 1
ATOM 698 C C . MET A 1 87 ? 22.006 -2.824 -5.584 1.00 66.94 87 MET A C 1
ATOM 700 O O . MET A 1 87 ? 23.176 -2.595 -5.871 1.00 66.94 87 MET A O 1
ATOM 704 N N . ARG A 1 88 ? 21.337 -3.820 -6.177 1.00 71.19 88 ARG A N 1
ATOM 705 C CA . ARG A 1 88 ? 21.873 -4.611 -7.294 1.00 71.19 88 ARG A CA 1
ATOM 706 C C . ARG A 1 88 ? 20.970 -4.411 -8.507 1.00 71.19 88 ARG A C 1
ATOM 708 O O . ARG A 1 88 ? 19.802 -4.782 -8.449 1.00 71.19 88 ARG A O 1
ATOM 715 N N . SER A 1 89 ? 21.541 -3.882 -9.592 1.00 61.62 89 SER A N 1
ATOM 716 C CA . SER A 1 89 ? 20.891 -3.533 -10.872 1.00 61.62 89 SER A CA 1
ATOM 717 C C . SER A 1 89 ? 20.418 -4.745 -11.698 1.00 61.62 89 SER A C 1
ATOM 719 O O . SER A 1 89 ? 20.494 -4.754 -12.923 1.00 61.62 89 SER A O 1
ATOM 721 N N . ARG A 1 90 ? 19.977 -5.831 -11.053 1.00 70.00 90 ARG A N 1
ATOM 722 C CA . ARG A 1 90 ? 19.319 -6.916 -11.785 1.00 70.00 90 ARG A CA 1
ATOM 723 C C . ARG A 1 90 ? 17.841 -6.558 -11.909 1.00 70.00 90 ARG A C 1
ATOM 725 O O . ARG A 1 90 ? 17.179 -6.506 -10.868 1.00 70.00 90 ARG A O 1
ATOM 732 N N . PRO A 1 91 ? 17.321 -6.313 -13.124 1.00 65.50 91 PRO A N 1
ATOM 733 C CA . PRO A 1 91 ? 15.895 -6.104 -13.305 1.00 65.50 91 PRO A CA 1
ATOM 734 C C . PRO A 1 91 ? 15.159 -7.347 -12.800 1.00 65.50 91 PRO A C 1
ATOM 736 O O . PRO A 1 91 ? 15.503 -8.475 -13.152 1.00 65.50 91 PRO A O 1
ATOM 739 N N . ARG A 1 92 ? 14.182 -7.144 -11.918 1.00 68.06 92 ARG A N 1
ATOM 740 C CA . ARG A 1 92 ? 13.282 -8.198 -11.446 1.00 68.06 92 ARG A CA 1
ATOM 741 C C . ARG A 1 92 ? 11.919 -7.919 -12.049 1.00 68.06 92 ARG A C 1
ATOM 743 O O . ARG A 1 92 ? 11.360 -6.856 -11.802 1.00 68.06 92 ARG A O 1
ATOM 750 N N . ILE A 1 93 ? 11.407 -8.857 -12.835 1.00 69.62 93 ILE A N 1
ATOM 751 C CA . ILE A 1 93 ? 10.034 -8.800 -13.332 1.00 69.62 93 ILE A CA 1
ATOM 752 C C . ILE A 1 93 ? 9.159 -9.430 -12.248 1.00 69.62 93 ILE A C 1
ATOM 754 O O . ILE A 1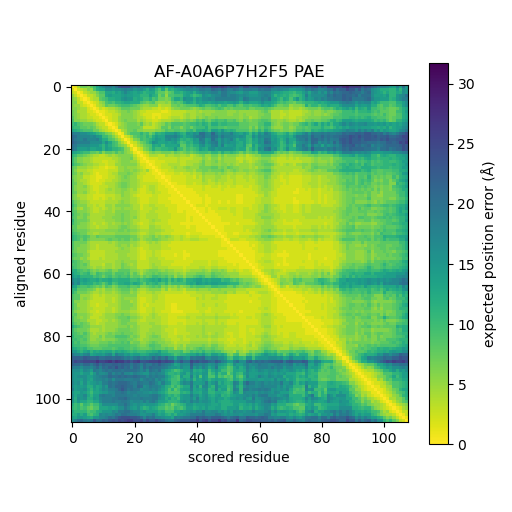 93 ? 9.282 -10.622 -11.972 1.00 69.62 93 ILE A O 1
ATOM 758 N N . ILE A 1 94 ? 8.320 -8.625 -11.596 1.00 66.12 94 ILE A N 1
ATOM 759 C CA . ILE A 1 94 ? 7.323 -9.124 -10.645 1.00 66.12 94 ILE A CA 1
ATOM 760 C C . ILE A 1 94 ? 6.109 -9.549 -11.472 1.00 66.12 94 ILE A C 1
ATOM 762 O O . ILE A 1 94 ? 5.359 -8.703 -11.939 1.00 66.12 94 ILE A O 1
ATOM 766 N N . GLN A 1 95 ? 5.957 -10.853 -11.707 1.00 58.41 95 GLN A N 1
ATOM 767 C CA . GLN A 1 95 ? 4.809 -11.403 -12.443 1.00 58.41 95 GLN A CA 1
ATOM 768 C C . GLN A 1 95 ? 3.597 -11.597 -11.528 1.00 58.41 95 GLN A C 1
ATOM 770 O O . GLN A 1 95 ? 2.460 -11.424 -11.951 1.00 58.41 95 GLN A O 1
ATOM 775 N N . TYR A 1 96 ? 3.847 -11.947 -10.266 1.00 53.75 96 TYR A N 1
ATOM 776 C CA . TYR A 1 96 ? 2.824 -12.147 -9.251 1.00 53.75 96 TYR A CA 1
ATOM 777 C C . TYR A 1 96 ? 3.440 -11.979 -7.859 1.00 53.75 96 TYR A C 1
ATOM 779 O O . TYR A 1 96 ? 4.617 -12.290 -7.659 1.00 53.75 96 TYR A O 1
ATOM 787 N N . ALA A 1 97 ? 2.659 -11.487 -6.901 1.00 63.81 97 ALA A N 1
ATOM 788 C CA . ALA A 1 97 ? 3.065 -11.376 -5.507 1.00 63.81 97 ALA A CA 1
ATOM 789 C C . ALA A 1 97 ? 1.949 -11.919 -4.612 1.00 63.81 97 ALA A C 1
ATOM 791 O O . ALA A 1 97 ? 0.796 -11.513 -4.731 1.00 63.81 97 ALA A O 1
ATOM 792 N N . LEU A 1 98 ? 2.315 -12.833 -3.713 1.00 61.41 98 LEU A N 1
ATOM 793 C CA . LEU A 1 98 ? 1.455 -13.308 -2.636 1.00 61.41 98 LEU A CA 1
ATOM 794 C C . LEU A 1 98 ? 1.974 -12.727 -1.336 1.00 61.41 98 LEU A C 1
ATOM 796 O O . LEU A 1 98 ? 3.104 -13.000 -0.934 1.00 61.41 98 LEU A O 1
ATOM 800 N N . THR A 1 99 ? 1.138 -11.944 -0.676 1.00 57.72 99 THR A N 1
ATOM 801 C CA . THR A 1 99 ? 1.427 -11.444 0.657 1.00 57.72 99 THR A CA 1
ATOM 802 C C . THR A 1 99 ? 0.611 -12.268 1.647 1.00 57.72 99 THR A C 1
ATOM 804 O O . THR A 1 99 ? -0.606 -12.123 1.723 1.00 57.72 99 THR A O 1
ATOM 807 N N . ILE A 1 100 ? 1.276 -13.186 2.353 1.00 61.44 100 ILE A N 1
ATOM 808 C CA . ILE A 1 100 ? 0.658 -14.088 3.333 1.00 61.44 100 ILE A CA 1
ATOM 809 C C . ILE A 1 100 ? 1.131 -13.663 4.719 1.00 61.44 100 ILE A C 1
ATOM 811 O O . ILE A 1 100 ? 2.333 -13.640 4.980 1.00 61.44 100 ILE A O 1
ATOM 815 N N . PHE A 1 101 ? 0.189 -13.361 5.608 1.00 65.81 101 PHE A N 1
ATOM 816 C CA . PHE A 1 101 ? 0.479 -13.057 7.004 1.00 65.81 101 PHE A CA 1
ATOM 817 C C . PHE A 1 101 ? -0.333 -13.967 7.915 1.00 65.81 101 PHE A C 1
ATOM 819 O O . PHE A 1 101 ? -1.548 -14.100 7.758 1.00 65.81 101 PHE A O 1
ATOM 826 N N . PHE A 1 102 ? 0.342 -14.568 8.889 1.00 61.19 102 PHE A N 1
ATOM 827 C CA . PHE A 1 102 ? -0.320 -15.260 9.985 1.00 61.19 102 PHE A CA 1
ATOM 828 C C . PHE A 1 102 ? -0.754 -14.228 11.023 1.00 61.19 102 PHE A C 1
ATOM 830 O O . PHE A 1 102 ? 0.084 -13.564 11.626 1.00 61.19 102 PHE A O 1
ATOM 837 N N . LYS A 1 103 ? -2.070 -14.075 11.202 1.00 65.88 103 LYS A N 1
ATOM 838 C CA . LYS A 1 103 ? -2.639 -13.230 12.263 1.00 65.88 103 LYS A CA 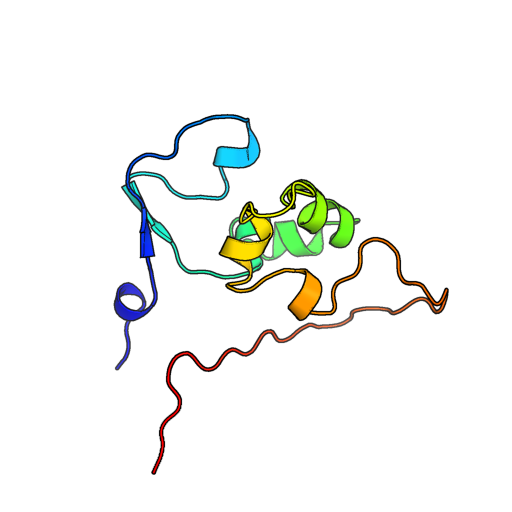1
ATOM 839 C C . LYS A 1 103 ? -2.475 -13.884 13.636 1.00 65.88 103 LYS A C 1
ATOM 841 O O . LYS A 1 103 ? -2.078 -13.222 14.584 1.00 65.88 103 LYS A O 1
ATOM 846 N N . ASP A 1 104 ? -2.775 -15.175 13.699 1.00 71.19 104 ASP A N 1
ATOM 847 C CA . ASP A 1 104 ? -2.727 -15.982 14.910 1.00 71.19 104 ASP A CA 1
ATOM 848 C C . ASP A 1 104 ? -1.773 -17.153 14.634 1.00 71.19 104 ASP A C 1
ATOM 850 O O . ASP A 1 104 ? -1.882 -17.804 13.590 1.00 71.19 104 ASP A O 1
ATOM 854 N N . PHE A 1 105 ? -0.813 -17.384 15.529 1.00 72.81 105 PHE A N 1
ATOM 855 C CA . PHE A 1 105 ? -0.008 -18.602 15.521 1.00 72.81 105 PHE A CA 1
ATOM 856 C C . PHE A 1 105 ? -0.762 -19.647 16.339 1.00 72.81 105 PHE A C 1
ATOM 858 O O . PHE A 1 105 ? -0.922 -19.468 17.545 1.00 72.81 105 PHE A O 1
ATOM 865 N N . ASP A 1 106 ? -1.265 -20.687 15.677 1.00 75.06 106 ASP A N 1
ATOM 866 C CA . ASP A 1 106 ? -1.916 -21.802 16.360 1.00 75.06 106 ASP A CA 1
ATOM 867 C C . ASP A 1 106 ? -0.821 -22.757 16.841 1.00 75.06 106 ASP A C 1
ATOM 869 O O . ASP A 1 106 ? -0.156 -23.411 16.035 1.00 75.06 106 ASP A O 1
ATOM 873 N N .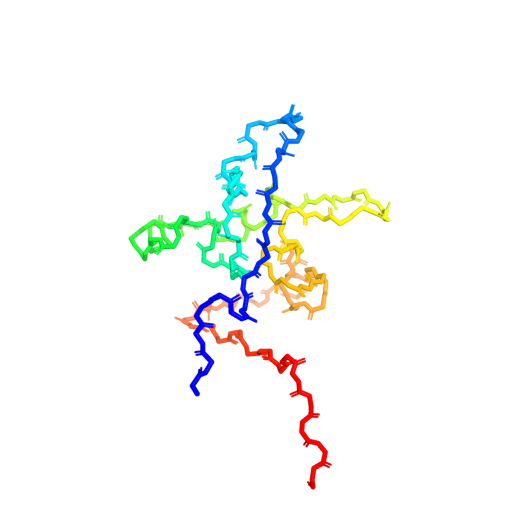 SER A 1 107 ? -0.546 -22.735 18.144 1.00 73.00 107 SER A N 1
ATOM 874 C CA . SER A 1 107 ? 0.431 -23.613 18.782 1.00 73.00 107 SER A CA 1
ATOM 875 C C . SER A 1 107 ? -0.275 -24.869 19.296 1.00 73.00 107 SER A C 1
ATOM 877 O O . SER A 1 107 ? -0.493 -24.996 20.502 1.00 73.00 107 SER A O 1
ATOM 879 N N . GLU A 1 108 ? -0.653 -25.763 18.386 1.00 54.06 108 GLU A N 1
ATOM 880 C CA . GLU A 1 108 ? -0.917 -27.176 18.702 1.00 54.06 108 GLU A CA 1
ATOM 881 C C . GLU A 1 108 ? 0.237 -28.056 18.211 1.00 54.06 108 GLU A C 1
ATOM 883 O O . GLU A 1 108 ? 0.722 -27.838 17.074 1.00 54.06 108 GLU A O 1
#

pLDDT: mean 78.94, std 11.32, range [52.53, 93.62]

Secondary structure (DSSP, 8-state):
---GGGT-EEE------SGGGGSSPSSEEEP--GGGGGTT-HHHHHH-TTHHHHHHHS---STT---HHHHHHTS-TTTTT--SS-SS--------------SS----

Nearest PDB structures (foldseek):
  7lkf-assembly1_A  TM=7.548E-01  e=4.194E-04  Gallus gallus
  7lkh-assembly1_A  TM=7.437E-01  e=1.430E-03  Gallus gallus
  7etw-assembly1_B  TM=6.907E-01  e=1.285E-02  Homo sapiens

Solvent-accessible surface area (backbone atoms only — not comparable to full-atom values): 7292 Å² total; per-residue (Å²): 133,89,53,70,80,81,65,38,44,84,32,55,86,73,83,76,83,56,90,79,50,76,64,57,60,64,70,33,76,41,66,69,36,65,49,44,84,35,79,68,36,68,65,55,53,74,68,49,90,48,62,67,60,59,49,53,72,41,46,53,91,55,86,96,51,90,24,61,39,22,52,29,58,70,42,58,53,81,79,70,70,67,61,98,72,65,93,61,92,66,89,76,85,81,88,76,85,85,88,85,78,81,89,69,86,81,90,124

Radius of gyration: 15.45 Å; Cα contacts (8 Å, |Δi|>4): 83; chains: 1; bounding box: 38×44×34 Å

InterPro domains:
  IPR030225 Sterol regulatory element-binding protein cleavage-activating protein [PTHR46378] (4-106)
  IPR057041 SCAP, N-terminal [PF24006] (3-107)

Sequence (108 aa):
LKNLGHVCLHIEAIKRTNDRSNILPQYNCLVLSPANLWDQDIQQFSQDSSILSTIFNYHSFQKGKTSVSDMVFGMHLFDTGIKRYPMRSRPRIIQYALTIFFKDFDSE